Protein AF-A0A919BTQ6-F1 (afdb_monomer_lite)

Secondary structure (DSSP, 8-state):
-EEEEEPPPEEETTEEEEEEEEEETTTTEEEEEEEETTTTEES-SS--BSSPPPHHHHHHHHHHTT----EEEBTTT--EEETTTPEEETTEEE-TTTT--HHHHTT-

Radius of gyration: 14.92 Å; chains: 1; bounding box: 32×30×45 Å

Organism: Streptomyces filamentosus (NCBI:txid67294)

Structure (mmCIF, N/CA/C/O backbone):
data_AF-A0A919BTQ6-F1
#
_entry.id   AF-A0A919BTQ6-F1
#
loop_
_atom_site.group_PDB
_atom_site.id
_atom_site.type_symbol
_atom_site.label_atom_id
_atom_site.label_alt_id
_atom_site.label_comp_id
_atom_site.label_asym_id
_atom_site.label_entity_id
_atom_site.label_seq_id
_atom_site.pdbx_PDB_ins_code
_atom_site.Cartn_x
_atom_site.Cartn_y
_atom_site.Cartn_z
_atom_site.occupancy
_atom_site.B_iso_or_equiv
_atom_site.auth_seq_id
_atom_site.auth_comp_id
_atom_site.auth_asym_id
_atom_site.auth_atom_id
_atom_site.pdbx_PDB_model_num
ATOM 1 N N . MET A 1 1 ? 11.671 -7.790 -24.254 1.00 74.06 1 MET A N 1
ATOM 2 C CA . MET A 1 1 ? 10.558 -8.602 -23.715 1.00 74.06 1 MET A CA 1
ATOM 3 C C . MET A 1 1 ? 10.224 -8.020 -22.359 1.00 74.06 1 MET A C 1
ATOM 5 O O . MET A 1 1 ? 11.163 -7.764 -21.612 1.00 74.06 1 MET A O 1
ATOM 9 N N . ILE A 1 2 ? 8.945 -7.747 -22.114 1.00 84.19 2 ILE A N 1
ATOM 10 C CA . ILE A 1 2 ? 8.430 -7.222 -20.845 1.00 84.19 2 ILE A CA 1
ATOM 11 C C . ILE A 1 2 ? 7.660 -8.365 -20.173 1.00 84.19 2 ILE A C 1
ATOM 13 O O . ILE A 1 2 ? 6.977 -9.118 -20.874 1.00 84.19 2 ILE A O 1
ATOM 17 N N . ARG A 1 3 ? 7.833 -8.540 -18.862 1.00 89.81 3 ARG A N 1
ATOM 18 C CA . ARG A 1 3 ? 7.120 -9.518 -18.029 1.00 89.81 3 ARG A CA 1
ATOM 19 C C . ARG A 1 3 ? 6.418 -8.769 -16.905 1.00 89.81 3 ARG A C 1
ATOM 21 O O . ARG A 1 3 ? 7.028 -7.902 -16.298 1.00 89.81 3 ARG A O 1
ATOM 28 N N . GLU A 1 4 ? 5.186 -9.154 -16.616 1.00 91.56 4 GLU A N 1
ATOM 29 C CA . GLU A 1 4 ? 4.383 -8.574 -15.543 1.00 91.56 4 GLU A CA 1
ATOM 30 C C . GLU A 1 4 ? 4.311 -9.567 -14.378 1.00 91.56 4 GLU A C 1
ATOM 32 O O . GLU A 1 4 ? 4.092 -10.765 -14.592 1.00 91.56 4 GLU A O 1
ATOM 37 N N . ILE A 1 5 ? 4.537 -9.091 -13.156 1.00 91.38 5 ILE A N 1
ATOM 38 C CA . ILE A 1 5 ? 4.499 -9.892 -11.931 1.00 91.38 5 ILE A CA 1
ATOM 39 C C . ILE A 1 5 ? 3.529 -9.218 -10.962 1.00 91.38 5 ILE A C 1
ATOM 41 O O . ILE A 1 5 ? 3.799 -8.139 -10.445 1.00 91.38 5 ILE A O 1
ATOM 45 N N . GLY A 1 6 ? 2.381 -9.852 -10.725 1.00 89.94 6 GLY A N 1
ATOM 46 C CA . GLY A 1 6 ? 1.415 -9.381 -9.735 1.00 89.94 6 GLY A CA 1
ATOM 47 C C . GLY A 1 6 ? 1.811 -9.819 -8.329 1.00 89.94 6 GLY A C 1
ATOM 48 O O . GLY A 1 6 ? 2.000 -11.014 -8.083 1.00 89.94 6 GLY A O 1
ATOM 49 N N . HIS A 1 7 ? 1.909 -8.862 -7.412 1.00 92.38 7 HIS A N 1
ATOM 50 C CA . HIS A 1 7 ? 2.107 -9.122 -5.988 1.00 92.38 7 HIS A CA 1
ATOM 51 C C . HIS A 1 7 ? 0.774 -9.428 -5.293 1.00 92.38 7 HIS A C 1
ATOM 53 O O . HIS A 1 7 ? -0.303 -9.279 -5.876 1.00 92.38 7 HIS A O 1
ATOM 59 N N . ALA A 1 8 ? 0.840 -9.918 -4.052 1.00 91.38 8 ALA A N 1
ATOM 60 C CA . ALA A 1 8 ? -0.353 -10.305 -3.307 1.00 91.38 8 ALA A CA 1
ATOM 61 C C . ALA A 1 8 ? -1.318 -9.109 -3.149 1.00 91.38 8 ALA A C 1
ATOM 63 O O . ALA A 1 8 ? -0.882 -8.029 -2.742 1.00 91.38 8 ALA A O 1
ATOM 64 N N . PRO A 1 9 ? -2.617 -9.276 -3.461 1.00 94.88 9 PRO A N 1
ATOM 65 C CA . PRO A 1 9 ? -3.574 -8.189 -3.346 1.00 94.88 9 PRO A CA 1
ATOM 66 C C . PRO A 1 9 ? -3.915 -7.894 -1.881 1.00 94.88 9 PRO A C 1
ATOM 68 O O . PRO A 1 9 ? -3.897 -8.780 -1.024 1.00 94.88 9 PRO A O 1
ATOM 71 N N . PHE A 1 10 ? -4.315 -6.655 -1.615 1.00 94.62 10 PHE A N 1
ATOM 72 C CA . PHE A 1 10 ? -4.800 -6.177 -0.321 1.00 94.62 10 PHE A CA 1
ATOM 73 C C . PHE A 1 10 ? -6.101 -5.384 -0.493 1.00 94.62 10 PHE A C 1
ATOM 75 O O . PHE A 1 10 ? -6.457 -4.981 -1.598 1.00 94.62 10 PHE A O 1
ATOM 82 N N . THR A 1 11 ? -6.868 -5.213 0.588 1.00 95.50 11 THR A N 1
ATOM 83 C CA . THR A 1 11 ? -8.206 -4.595 0.530 1.00 95.50 11 THR A CA 1
ATOM 84 C C . THR A 1 11 ? -8.260 -3.301 1.332 1.00 95.50 11 THR A C 1
ATOM 86 O O . THR A 1 11 ? -8.017 -3.321 2.535 1.00 95.50 11 THR A O 1
ATOM 89 N N . VAL A 1 12 ? -8.657 -2.200 0.695 1.00 94.38 12 VAL A N 1
ATOM 90 C CA . VAL A 1 12 ? -8.872 -0.886 1.324 1.00 94.38 12 VAL A CA 1
ATOM 91 C C . VAL A 1 12 ? -10.311 -0.458 1.055 1.00 94.38 12 VAL A C 1
ATOM 93 O O . VAL A 1 12 ? -10.749 -0.444 -0.091 1.00 94.38 12 VAL A O 1
ATOM 96 N N . LEU A 1 13 ? -11.075 -0.156 2.111 1.00 91.88 13 LEU A N 1
ATOM 97 C CA . LEU A 1 13 ? -12.490 0.253 2.023 1.00 91.88 13 LEU A CA 1
ATOM 98 C C . LEU A 1 13 ? -13.392 -0.705 1.208 1.00 91.88 13 LEU A C 1
ATOM 100 O O . LEU A 1 13 ? -14.405 -0.297 0.649 1.00 91.88 13 LEU A O 1
ATOM 104 N N . GLY A 1 14 ? -13.047 -1.997 1.166 1.00 91.31 14 GLY A N 1
ATOM 105 C CA . GLY A 1 14 ? -13.784 -3.019 0.412 1.00 91.31 14 GLY A CA 1
ATOM 106 C C . GLY A 1 14 ? -13.370 -3.165 -1.05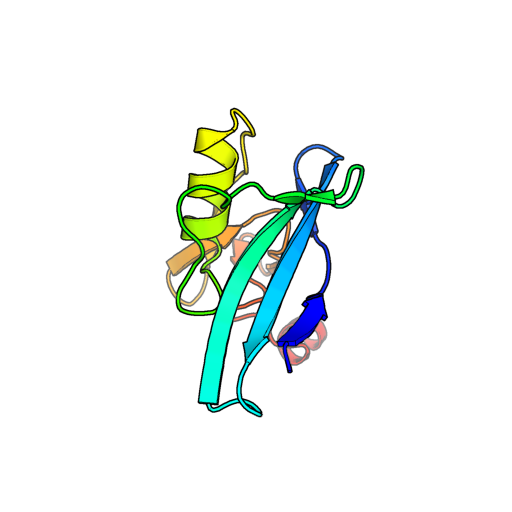7 1.00 91.31 14 GLY A C 1
ATOM 107 O O . GLY A 1 14 ? -13.814 -4.112 -1.702 1.00 91.31 14 GLY A O 1
ATOM 108 N N . GLU A 1 15 ? -12.486 -2.301 -1.557 1.00 94.94 15 GLU A N 1
ATOM 109 C CA . GLU A 1 15 ? -11.877 -2.405 -2.885 1.00 94.94 15 GLU A CA 1
ATOM 110 C C . GLU A 1 15 ? -10.519 -3.110 -2.807 1.00 94.94 15 GLU A C 1
ATOM 112 O O . GLU A 1 15 ? -9.761 -2.930 -1.849 1.00 94.94 15 GLU A O 1
ATOM 117 N N . GLN A 1 16 ? -10.211 -3.929 -3.815 1.00 96.19 16 GLN A N 1
ATOM 118 C CA . GLN A 1 16 ? -8.957 -4.677 -3.885 1.00 96.19 16 GLN A CA 1
ATOM 119 C C . GLN A 1 16 ? -7.923 -3.945 -4.741 1.00 96.19 16 GLN A C 1
ATOM 121 O O . GLN A 1 16 ? -8.209 -3.536 -5.868 1.00 96.19 16 GLN A O 1
ATOM 126 N N . TYR A 1 17 ? -6.704 -3.866 -4.220 1.00 96.62 17 TYR A N 1
ATOM 127 C CA . TYR A 1 17 ? -5.546 -3.263 -4.864 1.00 96.62 17 TYR A CA 1
ATOM 128 C C . TYR A 1 17 ? -4.383 -4.250 -4.868 1.00 96.62 17 TYR A C 1
ATOM 130 O O . TYR A 1 17 ? -4.321 -5.152 -4.031 1.00 96.62 17 TYR A O 1
ATOM 138 N N . ALA A 1 18 ? -3.466 -4.095 -5.813 1.00 96.06 18 ALA A N 1
ATOM 139 C CA . ALA A 1 18 ? -2.247 -4.887 -5.885 1.00 96.06 18 ALA A CA 1
ATOM 140 C C . ALA A 1 18 ? -1.098 -4.040 -6.430 1.00 96.06 18 ALA A C 1
ATOM 142 O O . ALA A 1 18 ? -1.320 -3.084 -7.170 1.00 96.06 18 ALA A O 1
ATOM 143 N N . VAL A 1 19 ? 0.130 -4.418 -6.087 1.00 96.06 19 VAL A N 1
ATOM 144 C CA . VAL A 1 19 ? 1.322 -3.888 -6.752 1.00 96.06 19 VAL A CA 1
ATOM 145 C C . VAL A 1 19 ? 1.627 -4.775 -7.958 1.00 96.06 19 VAL A C 1
ATOM 147 O O . VAL A 1 19 ? 1.703 -6.001 -7.833 1.00 96.06 19 VAL A O 1
ATOM 150 N N . LEU A 1 20 ? 1.795 -4.167 -9.126 1.00 95.44 20 LEU A N 1
ATOM 151 C CA . LEU A 1 20 ? 2.198 -4.818 -10.364 1.00 95.44 20 LEU A CA 1
ATOM 152 C C . LEU A 1 20 ? 3.641 -4.437 -10.679 1.00 95.44 20 LEU A C 1
ATOM 154 O O . LEU A 1 20 ? 3.955 -3.264 -10.813 1.00 95.44 20 LEU A O 1
ATOM 158 N N . GLU A 1 21 ? 4.518 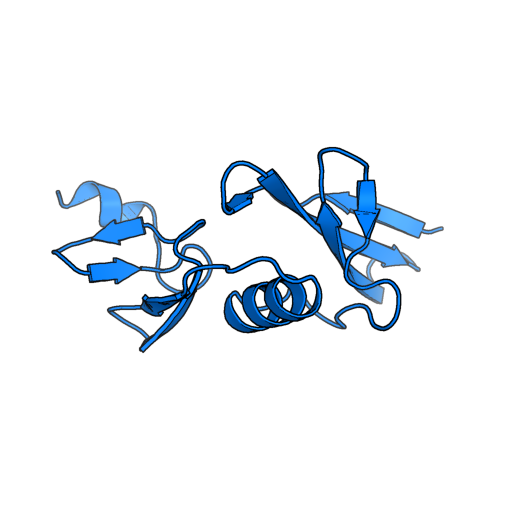-5.419 -10.818 1.00 94.94 21 GLU A N 1
ATOM 159 C CA . GLU A 1 21 ? 5.905 -5.197 -11.216 1.00 94.94 21 GLU A CA 1
ATOM 160 C C . GLU A 1 21 ? 6.074 -5.470 -12.714 1.00 94.94 21 GLU A C 1
ATOM 162 O O . GLU A 1 21 ? 5.804 -6.573 -13.203 1.00 94.94 21 GLU A O 1
ATOM 167 N N . LEU A 1 22 ? 6.544 -4.465 -13.448 1.00 92.94 22 LEU A N 1
ATOM 168 C CA . LEU A 1 22 ? 6.888 -4.544 -14.861 1.00 92.94 22 LEU A CA 1
ATOM 169 C C . LEU A 1 22 ? 8.393 -4.744 -14.990 1.00 92.94 22 LEU A C 1
ATOM 171 O O . LEU A 1 22 ? 9.163 -3.843 -14.689 1.00 92.94 22 LEU A O 1
ATOM 175 N N . VAL A 1 23 ? 8.832 -5.903 -15.478 1.00 91.81 23 VAL A N 1
ATOM 176 C CA . VAL A 1 23 ? 10.255 -6.243 -15.624 1.00 91.81 23 VAL A CA 1
ATOM 177 C C . VAL A 1 23 ? 10.657 -6.260 -17.093 1.00 91.81 23 VAL A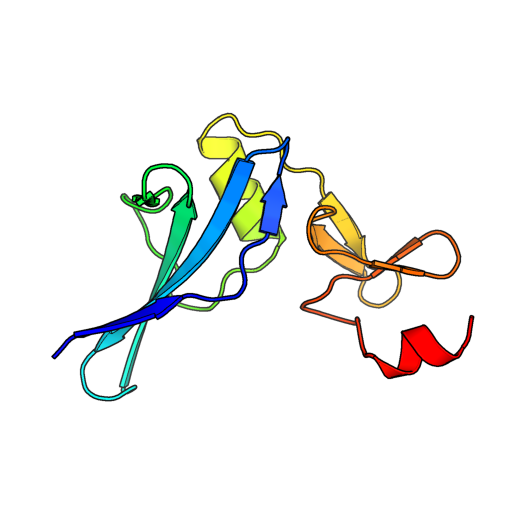 C 1
ATOM 179 O O . VAL A 1 23 ? 10.024 -6.930 -17.916 1.00 91.81 23 VAL A O 1
ATOM 182 N N . TRP A 1 24 ? 11.764 -5.599 -17.438 1.00 89.50 24 TRP A N 1
ATOM 183 C CA . TRP A 1 24 ? 12.346 -5.632 -18.781 1.00 89.50 24 TRP A CA 1
ATOM 184 C C . TRP A 1 24 ? 13.821 -6.048 -18.775 1.00 89.50 24 TRP A C 1
ATOM 186 O O . TRP A 1 24 ? 14.537 -5.977 -17.781 1.00 89.50 24 TRP A O 1
ATOM 196 N N . ASN A 1 25 ? 14.287 -6.530 -19.932 1.00 83.06 25 ASN A N 1
ATOM 197 C CA . ASN A 1 25 ? 15.670 -6.973 -20.158 1.00 83.06 25 ASN A CA 1
ATOM 198 C C . ASN A 1 25 ? 16.175 -8.084 -19.211 1.00 83.06 25 ASN A C 1
ATOM 200 O O . ASN A 1 25 ? 17.374 -8.171 -18.969 1.00 83.06 25 ASN A O 1
ATOM 204 N N . GLY A 1 26 ? 15.292 -8.966 -18.728 1.00 66.94 26 GLY A N 1
ATOM 205 C CA . GLY A 1 26 ? 15.690 -10.143 -17.942 1.00 66.94 26 GLY A CA 1
ATOM 206 C C . GLY A 1 26 ? 16.173 -9.811 -16.528 1.00 66.94 26 GLY A C 1
ATOM 207 O O . GLY A 1 26 ? 17.211 -10.318 -16.124 1.00 66.94 26 GLY A O 1
ATOM 208 N N . ASP A 1 27 ? 15.414 -8.971 -15.816 1.00 68.50 27 ASP A N 1
ATOM 209 C CA . ASP A 1 27 ? 15.619 -8.526 -14.422 1.00 68.50 27 ASP A CA 1
ATOM 210 C C . ASP A 1 27 ? 16.637 -7.378 -14.235 1.00 68.50 27 ASP A C 1
ATOM 212 O O . ASP A 1 27 ? 17.006 -7.038 -13.116 1.00 68.50 27 ASP A O 1
ATOM 216 N N . VAL A 1 28 ? 17.085 -6.741 -15.325 1.00 74.81 28 VAL A N 1
ATOM 217 C CA . VAL A 1 28 ? 18.038 -5.609 -15.268 1.00 74.81 28 VAL A CA 1
ATOM 218 C C . VAL A 1 28 ? 17.345 -4.277 -14.963 1.00 74.81 28 VAL A C 1
ATOM 220 O O . VAL A 1 28 ? 17.983 -3.347 -14.474 1.00 74.81 28 VAL A O 1
ATOM 223 N N . GLY A 1 29 ? 16.051 -4.171 -15.253 1.00 81.19 29 GLY A N 1
ATOM 224 C CA . GLY A 1 29 ? 15.241 -3.012 -14.908 1.00 81.19 29 GLY A CA 1
ATOM 225 C C . GLY A 1 29 ? 13.797 -3.418 -14.673 1.00 81.19 29 GLY A C 1
ATOM 226 O O . GLY A 1 29 ? 13.309 -4.373 -15.288 1.00 81.19 29 GLY A O 1
ATOM 227 N N . GLY A 1 30 ? 13.136 -2.690 -13.785 1.00 90.19 30 GLY A N 1
ATOM 228 C CA . GLY A 1 30 ? 11.717 -2.835 -13.545 1.00 90.19 30 GLY A CA 1
ATOM 229 C C . GLY A 1 30 ? 11.116 -1.572 -12.949 1.00 90.19 30 GLY A C 1
ATOM 230 O O . GLY A 1 30 ? 11.846 -0.696 -12.488 1.00 90.19 30 GLY A O 1
ATOM 231 N N . SER A 1 31 ? 9.796 -1.491 -12.995 1.00 94.19 31 SER A N 1
ATOM 232 C CA . SER A 1 31 ? 8.998 -0.472 -12.320 1.00 94.19 31 SER A CA 1
ATOM 233 C C . SER A 1 31 ? 7.827 -1.142 -11.619 1.00 94.19 31 SER A C 1
ATOM 235 O O . SER A 1 31 ? 7.482 -2.287 -11.923 1.00 94.19 31 SER A O 1
ATOM 237 N N . PHE A 1 32 ? 7.231 -0.437 -10.668 1.00 96.06 32 PHE A N 1
ATOM 238 C CA . PHE A 1 32 ? 6.100 -0.926 -9.901 1.00 96.06 32 PHE A CA 1
ATOM 239 C C . PHE A 1 32 ? 4.937 0.039 -10.046 1.00 96.06 32 PHE A C 1
ATOM 241 O O . PHE A 1 32 ? 5.103 1.247 -9.900 1.00 96.06 32 PHE A O 1
ATOM 248 N N . ASP A 1 33 ? 3.762 -0.517 -10.287 1.00 96.69 33 ASP A N 1
ATOM 249 C CA . ASP A 1 33 ? 2.525 0.224 -10.425 1.00 96.69 33 ASP A CA 1
ATOM 250 C C . ASP A 1 33 ? 1.521 -0.221 -9.372 1.00 96.69 33 ASP A C 1
ATOM 252 O O . ASP A 1 33 ? 1.380 -1.414 -9.090 1.00 96.69 33 ASP A O 1
ATOM 256 N N . LEU A 1 34 ? 0.801 0.735 -8.791 1.00 96.56 34 LEU A N 1
ATOM 257 C CA . LEU A 1 34 ? -0.339 0.416 -7.941 1.00 96.56 34 LEU A CA 1
ATOM 258 C C . LEU A 1 34 ? -1.567 0.265 -8.831 1.00 96.56 34 LEU A C 1
ATOM 260 O O . LEU A 1 34 ? -1.928 1.192 -9.551 1.00 96.56 34 LEU A O 1
ATOM 264 N N . VAL A 1 35 ? -2.226 -0.889 -8.776 1.00 96.62 35 VAL A N 1
ATOM 265 C CA . VAL A 1 35 ? -3.393 -1.176 -9.616 1.00 96.62 35 VAL A CA 1
ATOM 266 C C . VAL A 1 35 ? -4.620 -1.493 -8.777 1.00 96.62 35 VAL A C 1
ATOM 268 O O . VAL A 1 35 ? -4.541 -2.190 -7.761 1.00 96.62 35 VAL A O 1
ATOM 271 N N . ARG A 1 36 ? -5.783 -1.017 -9.224 1.00 96.00 36 ARG A N 1
ATOM 272 C CA . ARG A 1 36 ? -7.080 -1.473 -8.727 1.00 96.00 36 ARG A CA 1
ATOM 273 C C . ARG A 1 36 ? -7.454 -2.759 -9.449 1.00 96.00 36 ARG A C 1
ATOM 275 O O . ARG A 1 36 ? -7.532 -2.810 -10.672 1.00 96.00 36 ARG A O 1
ATOM 282 N N . VAL A 1 37 ? -7.713 -3.814 -8.689 1.00 94.75 37 VAL A N 1
ATOM 283 C CA . VAL A 1 37 ? -7.927 -5.158 -9.246 1.00 94.75 37 VAL A CA 1
ATOM 284 C C . VAL A 1 37 ? -9.294 -5.288 -9.923 1.00 94.75 37 VAL A C 1
ATOM 286 O O . VAL A 1 37 ? -9.433 -6.051 -10.875 1.00 94.75 37 VAL A O 1
ATOM 289 N N . SER A 1 38 ? -10.310 -4.559 -9.451 1.00 92.69 38 SER A N 1
ATOM 290 C CA . SER A 1 38 ? -11.694 -4.697 -9.926 1.00 92.69 38 SER A CA 1
ATOM 291 C C . SER A 1 38 ? -11.874 -4.316 -11.400 1.00 92.69 38 SER A C 1
ATOM 293 O O . SER A 1 38 ? -12.644 -4.969 -12.107 1.00 92.69 38 SER A O 1
ATOM 295 N N . ASP A 1 39 ? -11.142 -3.310 -11.875 1.00 93.12 39 ASP A N 1
ATOM 296 C CA . ASP A 1 39 ? -11.216 -2.785 -13.243 1.00 93.12 39 ASP A CA 1
ATOM 297 C C . ASP A 1 39 ? -9.852 -2.721 -13.957 1.00 93.12 39 ASP A C 1
ATOM 299 O O . ASP A 1 39 ? -9.794 -2.337 -15.123 1.00 93.12 39 ASP A O 1
ATOM 303 N N . SER A 1 40 ? -8.774 -3.166 -13.301 1.00 91.69 40 SER A N 1
ATOM 304 C CA . SER A 1 40 ? -7.392 -3.089 -13.804 1.00 91.69 40 SER A CA 1
ATOM 305 C C . SER A 1 40 ? -6.903 -1.658 -14.066 1.00 91.69 40 SER A C 1
ATOM 307 O O . SER A 1 40 ? -6.002 -1.461 -14.879 1.00 91.69 40 SER A O 1
ATOM 309 N N . THR A 1 41 ? -7.476 -0.660 -13.386 1.00 95.06 41 THR A N 1
ATOM 310 C CA . THR A 1 41 ? -6.991 0.726 -13.450 1.00 95.06 41 THR A CA 1
ATOM 311 C C . THR A 1 41 ? -5.625 0.831 -12.786 1.00 95.06 41 THR A C 1
ATOM 313 O O . THR A 1 41 ? -5.448 0.374 -11.656 1.00 95.06 41 THR A O 1
ATOM 316 N N . VAL A 1 42 ? -4.670 1.462 -13.464 1.00 95.38 42 VAL A N 1
ATOM 317 C CA . VAL A 1 42 ? -3.372 1.823 -12.890 1.00 95.38 42 VAL A CA 1
ATOM 318 C C . VAL A 1 42 ? -3.531 3.174 -12.189 1.00 95.38 42 VAL A C 1
ATOM 320 O O . VAL A 1 42 ? -4.037 4.119 -12.776 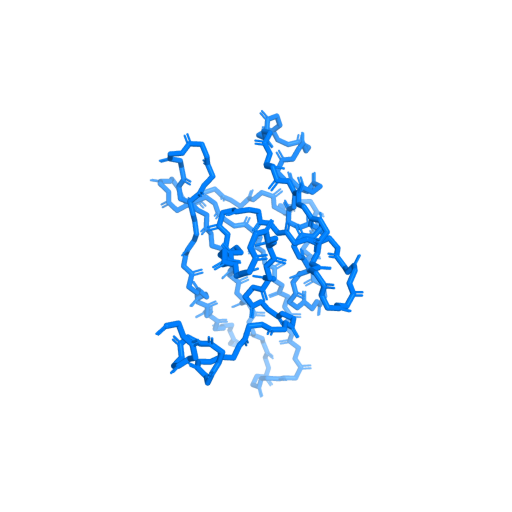1.00 95.38 42 VAL A O 1
ATOM 323 N N . LEU A 1 43 ? -3.167 3.269 -10.914 1.00 93.56 43 LEU A N 1
ATOM 324 C CA . LEU A 1 43 ? -3.255 4.516 -10.141 1.00 93.56 43 LEU A CA 1
ATOM 325 C C . LEU A 1 43 ? -1.988 5.368 -10.294 1.00 93.56 43 LEU A C 1
ATOM 327 O O . LEU A 1 43 ? -2.004 6.561 -10.016 1.00 93.56 43 LEU A O 1
ATOM 331 N N . THR A 1 44 ? -0.905 4.760 -10.764 1.00 93.31 44 THR A N 1
ATOM 332 C CA . THR A 1 44 ? 0.413 5.366 -10.985 1.00 93.31 44 THR A CA 1
ATOM 333 C C . THR A 1 44 ? 0.683 5.647 -12.467 1.00 93.31 44 THR A C 1
ATOM 335 O O . THR A 1 44 ? 1.826 5.589 -12.904 1.00 93.31 44 THR A O 1
ATOM 338 N N . GLU A 1 45 ? -0.353 5.933 -13.273 1.00 84.81 45 GLU A N 1
ATOM 339 C CA . GLU A 1 45 ? -0.198 6.168 -14.726 1.00 84.81 45 GLU A CA 1
ATOM 340 C C . GLU A 1 45 ? 0.761 7.320 -15.051 1.00 84.81 4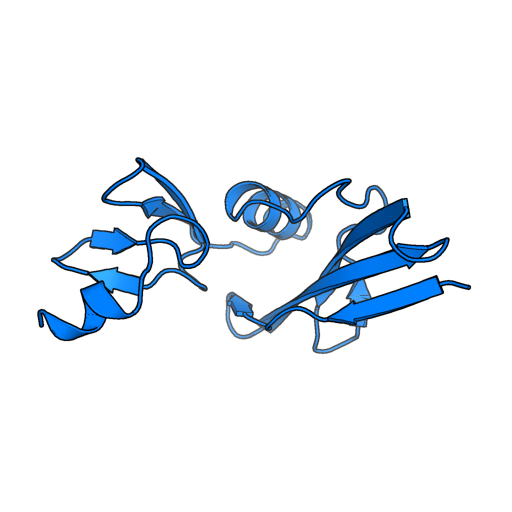5 GLU A C 1
ATOM 342 O O . GLU A 1 45 ? 1.436 7.288 -16.082 1.00 84.81 45 GLU A O 1
ATOM 347 N N . ASP A 1 46 ? 0.822 8.323 -14.174 1.00 83.69 46 ASP A N 1
ATOM 348 C CA . ASP A 1 46 ? 1.686 9.488 -14.342 1.00 83.69 46 ASP A CA 1
ATOM 349 C C . ASP A 1 46 ? 3.133 9.225 -13.885 1.00 83.69 46 ASP A C 1
ATOM 351 O O . ASP A 1 46 ? 4.074 9.739 -14.495 1.00 83.69 46 ASP A O 1
ATOM 355 N N . GLU A 1 47 ? 3.324 8.418 -12.837 1.00 89.94 47 GLU A N 1
ATOM 356 C CA . GLU A 1 47 ? 4.637 8.095 -12.272 1.00 89.94 47 GLU A CA 1
ATOM 357 C C . GLU A 1 47 ? 4.620 6.731 -11.560 1.00 89.94 47 GLU A C 1
ATOM 359 O O . GLU A 1 47 ? 4.100 6.589 -10.453 1.00 89.94 47 GLU A O 1
ATOM 364 N N . SER A 1 48 ? 5.223 5.723 -12.195 1.00 93.62 48 SER A N 1
ATOM 365 C CA . SER A 1 48 ? 5.493 4.423 -11.576 1.00 93.62 48 SER A CA 1
ATOM 366 C C . SER A 1 48 ? 6.605 4.526 -10.529 1.00 93.62 48 SER A C 1
ATOM 368 O O . SER A 1 48 ? 7.507 5.359 -10.627 1.00 93.62 48 SER A O 1
ATOM 370 N N . PHE A 1 49 ? 6.621 3.607 -9.568 1.00 94.81 49 PHE A N 1
ATOM 371 C CA . PHE A 1 49 ? 7.709 3.520 -8.600 1.00 94.81 49 PHE A CA 1
ATOM 372 C C . PHE A 1 49 ? 8.937 2.805 -9.181 1.00 94.81 49 PHE A C 1
ATOM 374 O O . PHE A 1 49 ? 8.827 1.764 -9.832 1.00 94.81 49 PHE A O 1
ATOM 381 N N . ASP A 1 50 ? 10.129 3.298 -8.844 1.00 92.75 50 ASP A N 1
ATOM 382 C CA . ASP A 1 50 ? 11.411 2.666 -9.206 1.00 92.75 50 ASP A CA 1
ATOM 383 C C . ASP A 1 50 ? 11.714 1.385 -8.401 1.00 92.75 50 ASP A C 1
ATOM 385 O O . ASP A 1 50 ? 12.612 0.609 -8.734 1.00 92.75 50 ASP A O 1
ATOM 389 N N . SER A 1 51 ? 11.006 1.178 -7.291 1.00 92.44 51 SER A N 1
ATOM 390 C CA . SER A 1 51 ? 11.181 0.047 -6.377 1.00 92.44 51 SER A CA 1
ATOM 391 C C . SER A 1 51 ? 9.849 -0.323 -5.731 1.00 92.44 51 SER A C 1
ATOM 393 O O . SER A 1 51 ? 8.900 0.454 -5.816 1.00 92.44 51 SER A O 1
ATOM 395 N N . TYR A 1 52 ? 9.775 -1.495 -5.090 1.00 92.12 52 TYR A N 1
ATOM 396 C CA . TYR A 1 52 ? 8.551 -1.915 -4.409 1.00 92.12 52 TYR A CA 1
ATOM 397 C C . TYR A 1 52 ? 8.116 -0.835 -3.399 1.00 92.12 52 TYR A C 1
ATOM 399 O O . TYR A 1 52 ? 8.922 -0.481 -2.529 1.00 92.12 52 TYR A O 1
ATOM 407 N N . PRO A 1 53 ? 6.891 -0.291 -3.514 1.00 93.75 53 PRO A N 1
ATOM 408 C CA . PRO A 1 53 ? 6.491 0.881 -2.752 1.00 93.75 53 PRO A CA 1
ATOM 409 C C . PRO A 1 53 ? 6.346 0.560 -1.266 1.00 93.75 53 PRO A C 1
ATOM 411 O O . PRO A 1 53 ? 5.976 -0.551 -0.873 1.00 93.75 53 PRO A O 1
ATOM 414 N N . THR A 1 54 ? 6.628 1.549 -0.422 1.00 93.00 54 THR A N 1
ATOM 415 C CA . THR A 1 54 ? 6.322 1.451 1.007 1.00 93.00 54 THR A CA 1
ATOM 416 C C . THR A 1 54 ? 4.820 1.603 1.247 1.00 93.00 54 THR A C 1
ATOM 418 O O . THR A 1 54 ? 4.104 2.194 0.442 1.00 93.00 54 THR A O 1
ATOM 421 N N . ASP A 1 55 ? 4.338 1.127 2.396 1.00 93.75 55 ASP A N 1
ATOM 422 C CA . ASP A 1 55 ? 2.940 1.312 2.809 1.00 93.75 55 ASP A CA 1
ATOM 423 C C . ASP A 1 55 ? 2.517 2.795 2.843 1.00 93.75 55 ASP A C 1
ATOM 425 O O . ASP A 1 55 ? 1.359 3.113 2.588 1.00 93.75 55 ASP A O 1
ATOM 429 N N . GLU A 1 56 ? 3.453 3.700 3.148 1.00 92.88 56 GLU A N 1
ATOM 430 C CA . GLU A 1 56 ? 3.228 5.149 3.126 1.00 92.88 56 GLU A CA 1
ATOM 431 C C . GLU A 1 56 ? 3.041 5.663 1.696 1.00 92.88 56 GLU A C 1
ATOM 433 O O . GLU A 1 56 ? 2.055 6.336 1.428 1.00 92.88 56 GLU A O 1
ATOM 438 N N . GLN A 1 57 ? 3.904 5.258 0.757 1.00 94.56 57 GLN A N 1
ATOM 439 C CA . GLN A 1 57 ? 3.754 5.619 -0.657 1.00 94.56 57 GLN A CA 1
ATOM 440 C C . GLN A 1 57 ? 2.454 5.070 -1.254 1.00 94.56 57 GLN A C 1
ATOM 442 O O . GLN A 1 57 ? 1.785 5.760 -2.014 1.00 94.56 57 GLN A O 1
ATOM 447 N N . ILE A 1 58 ? 2.064 3.845 -0.881 1.00 94.88 58 ILE A N 1
ATOM 448 C CA . ILE A 1 58 ? 0.774 3.269 -1.282 1.00 94.88 58 ILE A CA 1
ATOM 449 C C . ILE A 1 58 ? -0.381 4.123 -0.744 1.00 94.88 58 ILE A C 1
ATOM 451 O O . ILE A 1 58 ? -1.314 4.416 -1.488 1.00 94.88 58 ILE A O 1
ATOM 455 N N . ALA A 1 59 ? -0.340 4.511 0.534 1.00 94.69 59 ALA A N 1
ATOM 456 C CA . ALA A 1 59 ? -1.381 5.338 1.139 1.00 94.69 59 ALA A CA 1
ATOM 457 C C . ALA A 1 59 ? -1.462 6.729 0.491 1.00 94.69 59 ALA A C 1
ATOM 459 O O . ALA A 1 59 ? -2.566 7.194 0.214 1.00 94.69 59 ALA A O 1
ATOM 460 N N . ASP A 1 60 ? -0.318 7.349 0.197 1.00 94.62 60 ASP A N 1
ATOM 461 C CA . ASP A 1 60 ? -0.243 8.645 -0.481 1.00 94.62 60 ASP A CA 1
ATOM 462 C C . ASP A 1 60 ? -0.859 8.568 -1.887 1.00 94.62 60 ASP A C 1
ATOM 464 O O . ASP A 1 60 ? -1.746 9.358 -2.209 1.00 94.62 60 ASP A O 1
ATOM 468 N N . THR A 1 61 ? -0.497 7.560 -2.692 1.00 95.56 61 THR A N 1
ATOM 469 C CA . THR A 1 61 ? -1.111 7.346 -4.015 1.00 95.56 61 THR A CA 1
ATOM 470 C C . THR A 1 61 ? -2.612 7.080 -3.909 1.00 95.56 61 THR A C 1
ATOM 472 O O . THR A 1 61 ? -3.388 7.595 -4.704 1.00 95.56 61 THR A O 1
ATOM 475 N N . LEU A 1 62 ? -3.076 6.302 -2.929 1.00 95.25 62 LEU A N 1
ATOM 476 C CA . LEU A 1 62 ? -4.517 6.099 -2.734 1.00 95.25 62 LEU A CA 1
ATOM 477 C C . LEU A 1 62 ? -5.231 7.416 -2.387 1.00 95.25 62 LEU A C 1
ATOM 479 O O . LEU A 1 62 ? -6.304 7.686 -2.931 1.00 95.25 62 LEU A O 1
ATOM 483 N N . ALA A 1 63 ? -4.622 8.259 -1.553 1.00 94.81 63 ALA A N 1
ATOM 484 C CA . ALA A 1 63 ? -5.175 9.554 -1.172 1.00 94.81 63 ALA A CA 1
ATOM 485 C C . ALA A 1 63 ? -5.265 10.535 -2.356 1.00 94.81 63 ALA A C 1
ATOM 487 O O . ALA A 1 63 ? -6.240 11.282 -2.446 1.00 94.81 63 ALA A O 1
ATOM 488 N N . GLU A 1 64 ? -4.310 10.504 -3.291 1.00 94.00 64 GLU A N 1
ATOM 489 C CA . GLU A 1 64 ? -4.365 11.277 -4.547 1.00 94.00 64 GLU A CA 1
ATOM 490 C C . GLU A 1 64 ? -5.573 10.909 -5.424 1.00 94.00 64 GLU A C 1
ATOM 492 O O . GLU A 1 64 ? -6.060 11.738 -6.193 1.00 94.00 64 GLU A O 1
ATOM 497 N N . HIS A 1 65 ? -6.094 9.690 -5.261 1.00 92.88 65 HIS A N 1
ATOM 498 C CA . HIS A 1 65 ? -7.290 9.175 -5.934 1.00 92.88 65 HIS A CA 1
ATOM 499 C C . HIS A 1 65 ? -8.543 9.197 -5.037 1.00 92.88 65 HIS A C 1
ATOM 501 O O . HIS A 1 65 ? -9.489 8.443 -5.279 1.00 92.88 65 HIS A O 1
ATOM 507 N N . ASP A 1 66 ? -8.560 10.044 -4.000 1.00 93.81 66 ASP A N 1
ATOM 508 C CA . ASP A 1 66 ? -9.660 10.207 -3.033 1.00 93.81 66 ASP A CA 1
ATOM 509 C C . ASP A 1 66 ? -10.025 8.915 -2.257 1.00 93.81 66 ASP A C 1
ATOM 511 O O . ASP A 1 66 ? -11.157 8.743 -1.792 1.00 93.81 66 ASP A O 1
ATOM 515 N N . ILE A 1 67 ? -9.073 7.989 -2.091 1.00 93.94 67 ILE A N 1
ATOM 516 C CA . ILE A 1 67 ? -9.246 6.746 -1.324 1.00 93.94 67 ILE A CA 1
ATOM 517 C C . ILE A 1 67 ? -8.535 6.888 0.025 1.00 93.94 67 ILE A C 1
ATOM 519 O O . ILE A 1 67 ? -7.310 6.858 0.107 1.00 93.94 67 ILE A O 1
ATOM 523 N N . ASP A 1 68 ? -9.314 7.006 1.101 1.00 92.44 68 ASP A N 1
ATOM 524 C CA . ASP A 1 68 ? -8.782 7.168 2.460 1.00 92.44 68 ASP A CA 1
ATOM 525 C C . ASP A 1 68 ? -8.260 5.835 3.019 1.00 92.44 68 ASP A C 1
ATOM 527 O O . ASP A 1 68 ? -9.012 4.989 3.516 1.00 92.44 68 ASP A O 1
ATOM 531 N N . ALA A 1 69 ? -6.955 5.622 2.875 1.00 93.31 69 ALA A N 1
ATOM 532 C CA . ALA A 1 69 ? -6.276 4.423 3.327 1.00 93.31 69 ALA A CA 1
ATOM 533 C C . ALA A 1 69 ? -5.713 4.629 4.742 1.00 93.31 69 ALA A C 1
ATOM 535 O O . ALA A 1 69 ? -4.804 5.428 4.962 1.00 93.31 69 ALA A O 1
ATOM 536 N N . GLU A 1 70 ? -6.236 3.890 5.724 1.00 93.81 70 GLU A N 1
ATOM 537 C CA . GLU A 1 70 ? -5.798 4.065 7.108 1.00 93.81 70 GLU A CA 1
ATOM 538 C C . GLU A 1 70 ? -4.369 3.541 7.332 1.00 93.81 70 GLU A C 1
ATOM 540 O O . GLU A 1 70 ? -4.057 2.375 7.063 1.00 93.81 70 GLU A O 1
ATOM 545 N N . VAL A 1 71 ? -3.517 4.385 7.919 1.00 93.81 71 VAL A N 1
ATOM 546 C CA . VAL A 1 71 ? -2.149 4.039 8.322 1.00 93.81 71 VAL A CA 1
ATOM 547 C C . VAL A 1 71 ? -1.988 4.054 9.839 1.00 93.81 71 VAL A C 1
ATOM 549 O O . VAL A 1 71 ? -2.623 4.822 10.564 1.00 93.81 71 VAL A O 1
ATOM 552 N N . ALA A 1 72 ? -1.089 3.215 10.343 1.00 93.62 72 ALA A N 1
ATOM 553 C CA . ALA A 1 72 ? -0.662 3.229 11.736 1.00 93.62 72 ALA A CA 1
ATOM 554 C C . ALA A 1 72 ? 0.856 3.113 11.837 1.00 93.62 72 ALA A C 1
ATOM 556 O O . ALA A 1 72 ? 1.520 2.632 10.930 1.00 93.62 72 ALA A O 1
ATOM 557 N N . SER A 1 73 ? 1.433 3.503 12.971 1.00 93.19 73 SER A N 1
ATOM 558 C CA . SER A 1 73 ? 2.859 3.267 13.198 1.00 93.19 73 SER A CA 1
ATOM 559 C C . SER A 1 73 ? 3.101 1.839 13.682 1.00 93.19 73 SER A C 1
ATOM 561 O O . SER A 1 73 ? 2.557 1.423 14.712 1.00 93.19 73 SER A O 1
ATOM 563 N N . CYS A 1 74 ? 3.992 1.118 13.002 1.00 92.12 74 CYS A N 1
ATOM 564 C CA . CYS A 1 74 ? 4.471 -0.186 13.437 1.00 92.12 74 CYS A CA 1
ATOM 565 C C . CYS A 1 74 ? 5.019 -0.108 14.867 1.00 92.12 74 CYS A C 1
ATOM 567 O O . CYS A 1 74 ? 5.816 0.769 15.214 1.00 92.12 74 CYS A O 1
ATOM 569 N N . ARG A 1 75 ? 4.632 -1.059 15.715 1.00 91.44 75 ARG A N 1
ATOM 570 C CA . ARG A 1 75 ? 5.051 -1.095 17.120 1.00 91.44 75 ARG A CA 1
ATOM 571 C C . ARG A 1 75 ? 6.569 -1.206 17.296 1.00 91.44 75 ARG A C 1
ATOM 573 O O . ARG A 1 75 ? 7.089 -0.672 18.272 1.00 91.44 75 ARG A O 1
ATOM 580 N N . PHE A 1 76 ? 7.258 -1.905 16.394 1.00 89.38 76 PHE A N 1
ATOM 581 C CA . PHE A 1 76 ? 8.680 -2.226 16.540 1.00 89.38 76 PHE A CA 1
ATOM 582 C C . PHE A 1 76 ? 9.591 -1.200 15.866 1.00 89.38 76 PHE A C 1
ATOM 584 O O . PHE A 1 76 ? 10.425 -0.597 16.534 1.00 89.38 76 PHE A O 1
ATOM 591 N N . CYS A 1 77 ? 9.415 -0.970 14.563 1.00 90.75 77 CYS A N 1
ATOM 592 C CA . CYS A 1 77 ? 10.271 -0.068 13.787 1.00 90.75 77 CYS A CA 1
ATOM 593 C C . CYS A 1 77 ? 9.722 1.360 13.661 1.00 90.75 77 CYS A C 1
ATOM 595 O O . CYS A 1 77 ? 10.410 2.224 13.124 1.00 90.75 77 CYS A O 1
ATOM 597 N N . ARG A 1 78 ? 8.495 1.621 14.144 1.00 90.56 78 ARG A N 1
ATOM 598 C CA . ARG A 1 78 ? 7.816 2.932 14.096 1.00 90.56 78 ARG A CA 1
ATOM 599 C C . ARG A 1 78 ? 7.555 3.483 12.688 1.00 90.56 78 ARG A C 1
ATOM 601 O O . ARG A 1 78 ? 7.074 4.604 12.590 1.00 90.56 78 ARG A O 1
ATOM 608 N N . GLN A 1 79 ? 7.819 2.707 11.636 1.00 91.12 79 GLN A N 1
ATOM 609 C CA . GLN A 1 79 ? 7.444 3.039 10.260 1.00 91.12 79 GLN A CA 1
ATOM 610 C C . GLN A 1 79 ? 5.922 3.090 10.115 1.00 91.12 79 GLN A C 1
ATOM 612 O O . GLN A 1 79 ? 5.218 2.370 10.831 1.00 91.12 79 GLN A O 1
ATOM 617 N N . ASN A 1 80 ? 5.431 3.926 9.206 1.00 93.06 80 ASN A N 1
ATOM 618 C CA . ASN A 1 80 ? 4.024 3.927 8.828 1.00 93.06 80 ASN A CA 1
ATOM 619 C C . ASN A 1 80 ? 3.718 2.633 8.072 1.00 93.06 80 ASN A C 1
ATOM 621 O O . ASN A 1 80 ? 4.485 2.213 7.209 1.00 93.06 80 ASN A O 1
ATOM 625 N N . VAL A 1 81 ? 2.645 1.968 8.484 1.00 94.31 81 VAL A N 1
ATOM 626 C CA . VAL A 1 81 ? 2.188 0.700 7.928 1.00 94.31 81 VAL A CA 1
ATOM 627 C C . VAL A 1 81 ? 0.714 0.796 7.603 1.00 94.31 81 VAL A C 1
ATOM 629 O O . VAL A 1 81 ? -0.055 1.417 8.346 1.00 94.31 81 VAL A O 1
ATOM 632 N N . LEU A 1 82 ? 0.324 0.170 6.505 1.00 94.38 82 LEU A N 1
ATOM 633 C CA . LEU A 1 82 ? -1.043 0.214 6.023 1.00 94.38 82 LEU A CA 1
ATOM 634 C C . LEU A 1 82 ? -1.888 -0.729 6.879 1.00 94.38 82 LEU A C 1
ATOM 636 O O . LEU A 1 82 ? -1.567 -1.909 7.010 1.00 94.38 82 LEU A O 1
ATOM 640 N N . LEU A 1 83 ? -2.985 -0.249 7.467 1.00 93.50 83 LEU A N 1
ATOM 641 C CA . LEU A 1 83 ? -3.830 -1.099 8.317 1.00 93.50 83 LEU A CA 1
ATOM 642 C C . LEU A 1 83 ? -4.491 -2.244 7.548 1.00 93.50 83 LEU A C 1
ATOM 644 O O . LEU A 1 83 ? -4.806 -3.272 8.143 1.00 93.50 83 LEU A O 1
ATOM 648 N N . ALA A 1 84 ? -4.659 -2.087 6.236 1.00 92.00 84 ALA A N 1
ATOM 649 C CA . ALA A 1 84 ? -5.169 -3.127 5.351 1.00 92.00 84 ALA A CA 1
ATOM 650 C C . ALA A 1 84 ? -4.263 -4.368 5.269 1.00 92.00 84 ALA A C 1
ATOM 652 O O . ALA A 1 84 ? -4.760 -5.464 5.013 1.00 92.00 84 ALA A O 1
ATOM 653 N N . THR A 1 85 ? -2.954 -4.201 5.467 1.00 89.69 85 THR A N 1
ATOM 654 C CA . THR A 1 85 ? -1.956 -5.282 5.398 1.00 89.69 85 THR A CA 1
ATOM 655 C C . THR A 1 85 ? -1.346 -5.588 6.764 1.00 89.69 85 THR A C 1
ATOM 657 O O . THR A 1 85 ? -0.852 -6.688 6.988 1.00 89.69 85 THR A O 1
ATOM 660 N N . ALA A 1 86 ? -1.389 -4.645 7.707 1.00 92.06 86 ALA A N 1
ATOM 661 C CA . ALA A 1 86 ? -0.796 -4.800 9.025 1.00 92.06 86 ALA A CA 1
ATOM 662 C C . ALA A 1 86 ? -1.531 -5.821 9.906 1.00 92.06 86 ALA A C 1
ATOM 664 O O . ALA A 1 86 ? -2.756 -5.942 9.930 1.00 92.06 86 ALA A O 1
ATOM 665 N N . HIS A 1 87 ? -0.753 -6.490 10.750 1.00 89.88 87 HIS A N 1
ATOM 666 C CA . HIS A 1 87 ? -1.232 -7.492 11.692 1.00 89.88 87 HIS A CA 1
ATOM 667 C C . HIS A 1 87 ? -1.328 -6.919 13.102 1.00 89.88 87 HIS A C 1
ATOM 669 O O . HIS A 1 87 ? -0.482 -6.138 13.556 1.00 89.88 87 HIS A O 1
ATOM 675 N N . ARG A 1 88 ? -2.356 -7.339 13.844 1.00 89.38 88 ARG A N 1
ATOM 676 C CA . ARG A 1 88 ? -2.544 -6.919 15.236 1.00 89.38 88 ARG A CA 1
ATOM 677 C C . ARG A 1 88 ? -1.705 -7.787 16.171 1.00 89.38 88 ARG A C 1
ATOM 679 O O . ARG A 1 88 ? -1.877 -9.001 16.218 1.00 89.38 88 ARG A O 1
ATOM 686 N N . HIS A 1 89 ? -0.847 -7.163 16.977 1.00 87.44 89 HIS A N 1
ATOM 687 C CA . HIS A 1 89 ? 0.017 -7.875 17.921 1.00 87.44 89 HIS A CA 1
ATOM 688 C C . HIS A 1 89 ? 0.225 -7.083 19.222 1.00 87.44 89 HIS A C 1
ATOM 690 O O . HIS A 1 89 ? 0.655 -5.924 19.223 1.00 87.44 89 HIS A O 1
ATOM 696 N N . GLY A 1 90 ? -0.094 -7.705 20.365 1.00 80.31 90 GLY A N 1
ATOM 697 C CA . GLY A 1 90 ? 0.135 -7.136 21.702 1.00 80.31 90 GLY A CA 1
ATOM 698 C C . GLY A 1 90 ? -0.569 -5.797 21.976 1.00 80.31 90 GLY A C 1
ATOM 699 O O . GLY A 1 90 ? -0.083 -5.009 22.787 1.00 80.31 90 GLY A O 1
ATOM 700 N N . GLY A 1 91 ? -1.668 -5.499 21.276 1.00 84.69 91 GLY A N 1
ATOM 701 C CA . GLY A 1 91 ? -2.399 -4.229 21.383 1.00 84.69 91 GLY A CA 1
ATOM 702 C C . GLY A 1 91 ? -1.895 -3.104 20.470 1.00 84.69 91 GLY A C 1
ATOM 703 O O . GLY A 1 91 ? -2.372 -1.983 20.596 1.00 84.69 91 GLY A O 1
ATOM 704 N N . GLY A 1 92 ? -0.958 -3.386 19.560 1.00 89.56 92 GLY A N 1
ATOM 705 C CA . GLY A 1 92 ? -0.546 -2.468 18.493 1.00 89.56 92 GLY A CA 1
ATOM 706 C C . GLY A 1 92 ? -0.617 -3.122 17.113 1.00 89.56 92 GLY A C 1
ATOM 707 O O . GLY A 1 92 ? -1.109 -4.246 16.982 1.00 89.56 92 GLY A O 1
ATOM 708 N N . TRP A 1 93 ? -0.090 -2.417 16.116 1.00 92.38 93 TRP A N 1
ATOM 709 C CA . TRP A 1 93 ? -0.012 -2.861 14.725 1.00 92.38 93 TRP A CA 1
ATOM 710 C C . TRP A 1 93 ? 1.429 -3.169 14.330 1.00 92.38 93 TRP A C 1
ATOM 712 O O . TRP A 1 93 ? 2.367 -2.517 14.800 1.00 92.38 93 TRP A O 1
ATOM 722 N N . VAL A 1 94 ? 1.607 -4.180 13.491 1.00 90.94 94 VAL A N 1
ATOM 723 C CA . VAL A 1 94 ? 2.895 -4.604 12.945 1.00 90.94 94 VAL A CA 1
ATOM 724 C C . VAL A 1 94 ? 2.714 -4.758 11.443 1.00 90.94 94 VAL A C 1
ATOM 726 O O . VAL A 1 94 ? 1.869 -5.536 11.017 1.00 90.94 94 VAL A O 1
ATOM 729 N N . GLY A 1 95 ? 3.463 -3.994 10.650 1.00 89.44 95 GLY A N 1
ATOM 730 C CA . GLY A 1 95 ? 3.341 -4.056 9.193 1.00 89.44 95 GLY A CA 1
ATOM 731 C C . GLY A 1 95 ? 3.864 -5.367 8.636 1.00 89.44 95 GLY A C 1
ATOM 732 O O . GLY A 1 95 ? 4.906 -5.852 9.092 1.00 89.44 95 GLY A O 1
ATOM 733 N N . ASP A 1 96 ? 3.153 -5.882 7.636 1.00 87.25 96 ASP A N 1
ATOM 734 C CA . ASP A 1 96 ? 3.487 -7.114 6.921 1.00 87.25 96 ASP A CA 1
ATOM 735 C C . ASP A 1 96 ? 4.884 -7.034 6.288 1.00 87.25 96 ASP A C 1
ATOM 737 O O . ASP A 1 96 ? 5.729 -7.895 6.512 1.00 87.25 96 ASP A O 1
ATOM 741 N N . ALA A 1 97 ? 5.182 -5.915 5.622 1.00 83.12 97 ALA A N 1
ATOM 742 C CA . ALA A 1 97 ? 6.436 -5.718 4.899 1.00 83.12 97 ALA A CA 1
ATOM 743 C C . ALA A 1 97 ? 7.666 -5.423 5.784 1.00 83.12 97 ALA A C 1
ATOM 745 O O . ALA A 1 97 ? 8.793 -5.495 5.297 1.00 83.12 97 ALA A O 1
ATOM 746 N N . CYS A 1 98 ? 7.493 -5.043 7.060 1.00 85.00 98 CYS A N 1
ATOM 747 C CA . CYS A 1 98 ? 8.603 -4.516 7.869 1.00 85.00 98 CYS A CA 1
ATOM 748 C C . CYS A 1 98 ? 9.021 -5.386 9.060 1.00 85.00 98 CYS A C 1
ATOM 750 O O . CYS A 1 98 ? 10.213 -5.599 9.275 1.00 85.00 98 CYS A O 1
ATOM 752 N N . CYS A 1 99 ? 8.082 -5.817 9.902 1.00 86.19 99 CYS A N 1
ATOM 753 C CA . CYS A 1 99 ? 8.391 -6.475 11.180 1.00 86.19 99 CYS A CA 1
ATOM 754 C C . CYS A 1 99 ? 7.475 -7.659 11.472 1.00 86.19 99 CYS A C 1
ATOM 756 O O . CYS A 1 99 ? 7.571 -8.244 12.554 1.00 86.19 99 CYS A O 1
ATOM 758 N N . TRP A 1 100 ? 6.562 -7.977 10.558 1.00 83.69 100 TRP A N 1
ATOM 759 C CA . TRP A 1 100 ? 5.783 -9.188 10.658 1.00 83.69 100 TRP A CA 1
ATOM 760 C C . TRP A 1 100 ? 6.663 -10.380 10.290 1.00 83.69 100 TRP A C 1
ATOM 762 O O . TRP A 1 100 ? 7.330 -10.401 9.262 1.00 83.69 100 TRP A O 1
ATOM 772 N N . ASP A 1 101 ? 6.684 -11.362 11.178 1.00 80.06 101 ASP A N 1
ATOM 773 C CA . ASP A 1 101 ? 7.338 -12.646 10.981 1.00 80.06 101 ASP A CA 1
ATOM 774 C C . ASP A 1 101 ? 6.357 -13.693 11.511 1.00 80.06 101 ASP A C 1
ATOM 776 O O . ASP A 1 101 ? 5.767 -13.508 12.582 1.00 80.06 101 AS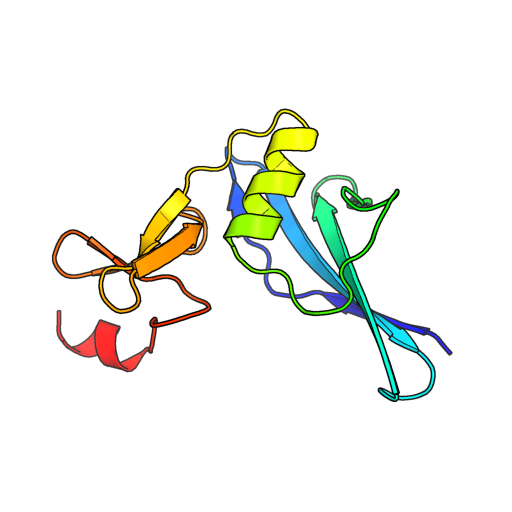P A O 1
ATOM 780 N N . GLU A 1 102 ? 6.169 -14.793 10.783 1.00 66.50 102 GLU A N 1
ATOM 781 C CA . GLU A 1 102 ? 5.255 -15.877 11.166 1.00 66.50 102 GLU A CA 1
ATOM 782 C C . GLU A 1 102 ? 5.543 -16.415 12.581 1.00 66.50 102 GLU A C 1
ATOM 784 O O . GLU A 1 102 ? 4.647 -16.896 13.281 1.00 66.50 102 GLU A O 1
ATOM 789 N N . ARG A 1 103 ? 6.782 -16.280 13.066 1.00 61.81 103 ARG A N 1
ATOM 790 C CA . ARG A 1 103 ? 7.180 -16.671 14.425 1.00 61.81 103 ARG A CA 1
ATOM 791 C C . ARG A 1 103 ? 6.557 -15.791 15.509 1.00 61.81 103 ARG A C 1
ATOM 793 O O . ARG A 1 103 ? 6.400 -16.273 16.629 1.00 61.81 103 ARG A O 1
ATOM 800 N N . LEU A 1 104 ? 6.168 -14.550 15.206 1.00 61.19 104 LEU A N 1
ATOM 801 C CA . LEU A 1 104 ? 5.433 -13.676 16.133 1.00 61.19 104 LEU A CA 1
ATOM 802 C C . LEU A 1 104 ? 3.964 -14.108 16.299 1.00 61.19 104 LEU A C 1
ATOM 804 O O . LEU A 1 104 ? 3.355 -13.823 17.330 1.00 61.19 104 LEU A O 1
ATOM 808 N N . CYS A 1 105 ? 3.403 -14.850 15.336 1.00 56.34 105 CYS A N 1
ATOM 809 C CA . CYS A 1 105 ? 2.071 -15.459 15.444 1.00 56.34 105 CYS A CA 1
ATOM 810 C C . CYS A 1 105 ? 2.038 -16.597 16.486 1.00 56.34 105 CYS A C 1
ATOM 812 O O . CYS A 1 105 ? 1.033 -16.783 17.168 1.00 56.34 105 CYS A O 1
ATOM 814 N N . SER A 1 106 ? 3.154 -17.313 16.669 1.00 51.09 106 SER A N 1
ATOM 815 C CA . SER A 1 106 ? 3.230 -18.511 17.523 1.00 51.09 106 SER A CA 1
ATOM 816 C C . SER A 1 106 ? 3.326 -18.230 19.032 1.00 51.09 106 SER A C 1
ATOM 818 O O . SER A 1 106 ? 3.350 -19.170 19.823 1.00 51.09 106 SER A O 1
ATOM 820 N N . THR A 1 107 ? 3.417 -16.963 19.446 1.00 50.28 107 THR A N 1
ATOM 821 C CA . THR A 1 107 ? 3.531 -16.552 20.862 1.00 50.28 107 THR A CA 1
ATOM 822 C C . THR A 1 107 ? 2.235 -16.000 21.472 1.00 50.28 107 THR A C 1
ATOM 824 O O . THR A 1 107 ? 2.294 -15.419 22.557 1.00 50.28 107 THR A O 1
ATOM 827 N N . GLN A 1 108 ? 1.087 -16.163 20.802 1.00 48.84 108 GLN A N 1
ATOM 828 C CA . GLN A 1 108 ? -0.234 -15.804 21.346 1.00 48.84 108 GLN A CA 1
ATOM 829 C C . GLN A 1 108 ? -0.856 -16.913 22.196 1.00 48.84 108 GLN A C 1
ATOM 831 O O . GLN A 1 108 ? -0.757 -18.096 21.803 1.00 48.84 108 GLN A O 1
#

Foldseek 3Di:
DKDKDWDDWWDAPNWIKTKIWIDPDPNPAIWIFIAGPVVRDTLQPPHTHRDDDAQVRVQVSCVVVVGHFDWDQAPPPRDIATPRQWDDAPNGTHHPPPPDDVVSVVPD

pLDDT: mean 88.78, std 10.17, range [48.84, 96.69]

Sequence (108 aa):
MIREIGHAPFTVLGEQYAVLELVWNGDVGGSFDLVRVSDSTVLTEDESFDSYPTDEQIADTLAEHDIDAEVASCRFCRQNVLLATAHRHGGGWVGDACCWDERLCSTQ